Protein AF-A0A1I0K6G3-F1 (afdb_monomer)

InterPro domains:
  IPR009362 YhcG PDDEXK nuclease domain [PF06250] (1-107)
  IPR011856 tRNA endonuclease-like domain superfamily [G3DSA:3.40.1350.10] (1-88)
  IPR053148 PD-(D/E)XK-like domain-containing protein [PTHR30547] (2-123)

Organism: NCBI:txid1531

pLDDT: mean 78.99, std 14.99, range [37.12, 95.88]

Foldseek 3Di:
DWDDAQDWDDDPHDTDGFGTWDADPVQLAIETEAEEAADDALVNLVVQLVVQVSCVVPPRDPPHDRHAYEYEYQDCPPVNVCVSCVPGDPRYYYDYDDPDDDPPVVVVVVVVVVVVVVVVVVVVPPD

Sequence (127 aa):
MFVGTQQRVTLNNTHYYVDMVFYNKILRAYVLIELKTKKLTPEAAGQLNMYLNYYAAEVNDPDDNPPIGIILCTDKDSIAAEYALGGLSNNIFASRYVLYMPDKEQLIAQVEAVLKNWHEKKDNGHE

Secondary structure (DSSP, 8-state):
-EEEEEEEEEETTEEEEEEEEEEETTTTEEEEEEEESS---HHHHHHHHHHHHHIIIII--TTPPPPEEEEEES---HHHHHHHHBTB-TTEEEEEPPSSPPPHHHHHHHHHHHHHHHHHHHHT---

Structure (mmCIF, N/CA/C/O backbone):
data_AF-A0A1I0K6G3-F1
#
_entry.id   AF-A0A1I0K6G3-F1
#
loop_
_atom_site.group_PDB
_atom_site.id
_atom_site.type_symbol
_atom_site.label_atom_id
_atom_site.label_alt_id
_atom_site.label_comp_id
_atom_site.label_asym_id
_atom_site.label_entity_id
_atom_site.label_seq_id
_atom_site.pdbx_PDB_ins_code
_atom_site.Cartn_x
_atom_site.Cartn_y
_atom_site.Cartn_z
_atom_site.occupancy
_atom_site.B_iso_or_equiv
_atom_site.auth_seq_id
_atom_site.auth_comp_id
_atom_site.auth_asym_id
_atom_site.auth_atom_id
_atom_site.pdbx_PDB_model_num
ATOM 1 N N . MET A 1 1 ? 3.528 11.987 -6.041 1.00 91.94 1 MET A N 1
ATOM 2 C CA . MET A 1 1 ? 2.777 12.136 -7.304 1.00 91.94 1 MET A CA 1
ATOM 3 C C . MET A 1 1 ? 1.631 11.144 -7.291 1.00 91.94 1 MET A C 1
ATOM 5 O O . MET A 1 1 ? 1.847 10.026 -6.847 1.00 91.94 1 MET A O 1
ATOM 9 N N . PHE A 1 2 ? 0.432 11.550 -7.700 1.00 93.62 2 PHE A N 1
ATOM 10 C CA . PHE A 1 2 ? -0.697 10.632 -7.855 1.00 93.62 2 PHE A CA 1
ATOM 11 C C . PHE A 1 2 ? -0.561 9.882 -9.182 1.00 93.62 2 PHE A C 1
ATOM 13 O O . PHE A 1 2 ? -0.291 10.519 -10.198 1.00 93.62 2 PHE A O 1
ATOM 20 N N . VAL A 1 3 ? -0.696 8.556 -9.154 1.00 94.38 3 VAL A N 1
ATOM 21 C CA . VAL A 1 3 ? -0.604 7.701 -10.348 1.00 94.38 3 VAL A CA 1
ATOM 22 C C . VAL A 1 3 ? -2.004 7.352 -10.837 1.00 94.38 3 VAL A C 1
ATOM 24 O O . VAL A 1 3 ? -2.309 7.528 -12.012 1.00 94.38 3 VAL A O 1
ATOM 27 N N . GLY A 1 4 ? -2.882 6.916 -9.933 1.00 94.50 4 GLY A N 1
ATOM 28 C CA . GLY A 1 4 ? -4.251 6.577 -10.294 1.00 94.50 4 GLY A CA 1
ATOM 29 C C . GLY A 1 4 ? -5.053 5.967 -9.154 1.00 94.50 4 GLY A C 1
ATOM 30 O O . GLY A 1 4 ? -4.528 5.655 -8.085 1.00 94.50 4 GLY A O 1
ATOM 31 N N . THR A 1 5 ? -6.348 5.795 -9.407 1.00 95.44 5 THR A N 1
ATOM 32 C CA . THR A 1 5 ? -7.258 5.006 -8.566 1.00 95.44 5 THR A CA 1
ATOM 33 C C . THR A 1 5 ? -7.653 3.725 -9.287 1.00 95.44 5 THR A C 1
ATOM 35 O O . THR A 1 5 ? -7.499 3.644 -10.510 1.00 95.44 5 THR A O 1
ATOM 38 N N . GLN A 1 6 ? -8.127 2.728 -8.532 1.00 93.06 6 GLN A N 1
ATOM 39 C CA . GLN A 1 6 ? -8.596 1.436 -9.055 1.00 93.06 6 GLN A CA 1
ATOM 40 C C . GLN A 1 6 ? -7.597 0.830 -10.056 1.00 93.06 6 GLN A C 1
ATOM 42 O O . GLN A 1 6 ? -7.949 0.421 -11.164 1.00 93.06 6 GLN A O 1
ATOM 47 N N . GLN A 1 7 ? -6.313 0.839 -9.692 1.00 94.69 7 GLN A N 1
ATOM 48 C CA . GLN A 1 7 ? -5.250 0.360 -10.568 1.00 94.69 7 GLN A CA 1
ATOM 49 C C . GLN A 1 7 ? -5.311 -1.159 -10.662 1.00 94.69 7 GLN A C 1
ATOM 51 O O . GLN A 1 7 ? -5.264 -1.857 -9.649 1.00 94.69 7 GLN A O 1
ATOM 56 N N . ARG A 1 8 ? -5.445 -1.667 -11.889 1.00 92.88 8 ARG A N 1
ATOM 57 C CA . ARG A 1 8 ? -5.647 -3.092 -12.141 1.00 92.88 8 ARG A CA 1
ATOM 58 C C . ARG A 1 8 ? -4.334 -3.860 -12.019 1.00 92.88 8 ARG A C 1
ATOM 60 O O . ARG A 1 8 ? -3.431 -3.666 -12.827 1.00 92.88 8 ARG A O 1
ATOM 67 N N . VAL A 1 9 ? -4.296 -4.817 -11.102 1.00 91.62 9 VAL A N 1
ATOM 68 C CA . VAL A 1 9 ? -3.266 -5.855 -10.995 1.00 91.62 9 VAL A CA 1
ATOM 69 C C . VAL A 1 9 ? -3.845 -7.150 -11.553 1.00 91.62 9 VAL A C 1
ATOM 71 O O . VAL A 1 9 ? -4.911 -7.591 -11.126 1.00 91.62 9 VAL A O 1
ATOM 74 N N . THR A 1 10 ? -3.181 -7.753 -12.538 1.00 89.94 10 THR A N 1
ATOM 75 C CA . THR A 1 10 ? -3.652 -9.001 -13.159 1.00 89.94 10 THR A CA 1
ATOM 76 C C . THR A 1 10 ? -2.682 -10.123 -12.848 1.00 89.94 10 THR A C 1
ATOM 78 O O . THR A 1 10 ? -1.511 -10.036 -13.194 1.00 89.94 10 THR A O 1
ATOM 81 N N . LEU A 1 11 ? -3.188 -11.182 -12.221 1.00 86.00 11 LEU A N 1
ATOM 82 C CA . LEU A 1 11 ? -2.440 -12.408 -11.974 1.00 86.00 11 LEU A CA 1
ATOM 83 C C . LEU A 1 11 ? -3.171 -13.554 -12.662 1.00 86.00 11 LEU A C 1
ATOM 85 O O . LEU A 1 11 ? -4.313 -13.870 -12.318 1.00 86.00 11 LEU A O 1
ATOM 89 N N . ASN A 1 12 ? -2.517 -14.161 -13.652 1.00 84.12 12 ASN A N 1
ATOM 90 C CA . ASN A 1 12 ? -3.115 -15.139 -14.560 1.00 84.12 12 ASN A CA 1
ATOM 91 C C . ASN A 1 12 ? -4.386 -14.576 -15.232 1.00 84.12 12 ASN A C 1
ATOM 93 O O . ASN A 1 12 ? -4.299 -13.688 -16.076 1.00 84.12 12 ASN A O 1
ATOM 97 N N . ASN A 1 13 ? -5.564 -15.052 -14.818 1.00 88.38 13 ASN A N 1
ATOM 98 C CA . ASN A 1 13 ? -6.875 -14.635 -15.326 1.00 88.38 13 ASN A CA 1
ATOM 99 C C . ASN A 1 13 ? -7.732 -13.914 -14.274 1.00 88.38 13 ASN A C 1
ATOM 101 O O . ASN A 1 13 ? -8.915 -13.671 -14.509 1.00 88.38 13 ASN A O 1
ATOM 105 N N . THR A 1 14 ? -7.153 -13.574 -13.122 1.00 89.88 14 THR A N 1
ATOM 106 C CA . THR A 1 14 ? -7.857 -12.865 -12.054 1.00 89.88 14 THR A CA 1
ATOM 107 C C . THR A 1 14 ? -7.403 -11.415 -12.013 1.00 89.88 14 THR A C 1
ATOM 109 O O . THR A 1 14 ? -6.206 -11.116 -11.991 1.00 89.88 14 THR A O 1
ATOM 112 N N . HIS A 1 15 ? -8.377 -10.508 -11.997 1.00 91.25 15 HIS A N 1
ATOM 113 C CA . HIS A 1 15 ? -8.138 -9.076 -11.895 1.00 91.25 15 HIS A CA 1
ATOM 114 C C . HIS A 1 15 ? -8.420 -8.598 -10.477 1.00 91.25 15 HIS A C 1
ATOM 116 O O . HIS A 1 15 ? -9.489 -8.844 -9.919 1.00 91.25 15 HIS A O 1
ATOM 122 N N . TYR A 1 16 ? -7.455 -7.876 -9.933 1.00 92.69 16 TYR A N 1
ATOM 123 C CA . TYR A 1 16 ? -7.539 -7.189 -8.662 1.00 92.69 16 TYR A CA 1
ATOM 124 C C . TYR A 1 16 ? -7.336 -5.696 -8.880 1.00 92.69 16 TYR A C 1
ATOM 126 O O . TYR A 1 16 ? -6.794 -5.281 -9.906 1.00 92.69 16 TYR A O 1
ATOM 134 N N . TYR A 1 17 ? -7.767 -4.890 -7.918 1.00 93.88 17 TYR A N 1
ATOM 135 C CA . TYR A 1 17 ? -7.750 -3.441 -8.038 1.00 93.88 17 TYR A CA 1
ATOM 136 C C . TYR A 1 17 ? -7.200 -2.836 -6.754 1.00 93.88 17 TYR A C 1
ATOM 138 O O . TYR A 1 17 ? -7.685 -3.145 -5.668 1.00 93.88 17 TYR A O 1
ATOM 146 N N . VAL A 1 18 ? -6.169 -2.005 -6.896 1.00 93.31 18 VAL A N 1
ATOM 147 C CA . VAL A 1 18 ? -5.620 -1.192 -5.808 1.00 93.31 18 VAL A CA 1
ATOM 148 C C . VAL A 1 18 ? -6.407 0.110 -5.755 1.00 93.31 18 VAL A C 1
ATOM 150 O O . VAL A 1 18 ? -6.513 0.794 -6.779 1.00 93.31 18 VAL A O 1
ATOM 153 N N . ASP A 1 19 ? -6.938 0.474 -4.587 1.00 92.56 19 ASP A N 1
ATOM 154 C CA . ASP A 1 19 ? -7.815 1.643 -4.469 1.00 92.56 19 ASP A CA 1
ATOM 155 C C . ASP A 1 19 ? -7.133 2.931 -4.927 1.00 92.56 19 ASP A C 1
ATOM 157 O O . ASP A 1 19 ? -7.694 3.665 -5.747 1.00 92.56 19 ASP A O 1
ATOM 161 N N . MET A 1 20 ? -5.918 3.193 -4.438 1.00 95.12 20 MET A N 1
ATOM 162 C CA . MET A 1 20 ? -5.120 4.351 -4.835 1.00 95.12 20 MET A CA 1
ATOM 163 C C . MET A 1 20 ? -3.634 4.017 -4.921 1.00 95.12 20 MET A C 1
ATOM 165 O O . MET A 1 20 ? -3.082 3.323 -4.06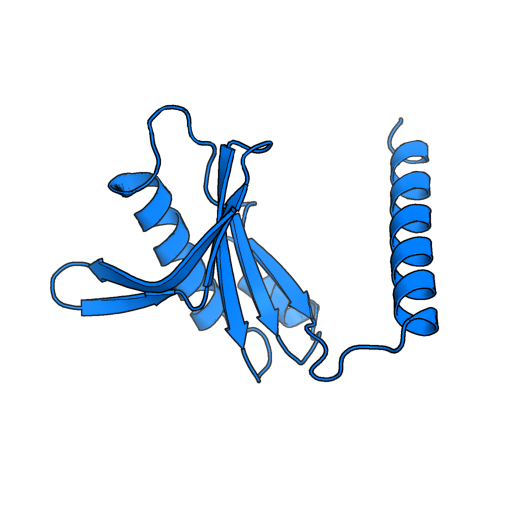8 1.00 95.12 20 MET A O 1
ATOM 169 N N . VAL A 1 21 ? -2.968 4.586 -5.923 1.00 95.81 21 VAL A N 1
ATOM 170 C CA . VAL A 1 21 ? -1.529 4.431 -6.137 1.00 95.81 21 VAL A CA 1
ATOM 171 C C . VAL A 1 21 ? -0.883 5.798 -6.283 1.00 95.81 21 VAL A C 1
ATOM 173 O O . VAL A 1 21 ? -1.313 6.652 -7.066 1.00 95.81 21 VAL A O 1
ATOM 176 N N . PHE A 1 22 ? 0.187 5.992 -5.528 1.00 95.88 22 PHE A N 1
ATOM 177 C CA . PHE A 1 22 ? 1.052 7.156 -5.589 1.00 95.88 22 PHE A CA 1
ATOM 178 C C . PHE A 1 22 ? 2.482 6.715 -5.883 1.00 95.88 22 PHE A C 1
ATOM 180 O O . PHE A 1 22 ? 2.863 5.578 -5.637 1.00 95.88 22 PHE A O 1
ATOM 187 N N . TYR A 1 23 ? 3.293 7.651 -6.354 1.00 94.81 23 TYR A N 1
ATOM 188 C CA . TYR A 1 23 ? 4.739 7.508 -6.426 1.00 94.81 23 TYR A CA 1
ATOM 189 C C . TYR A 1 23 ? 5.397 8.609 -5.597 1.00 94.81 23 TYR 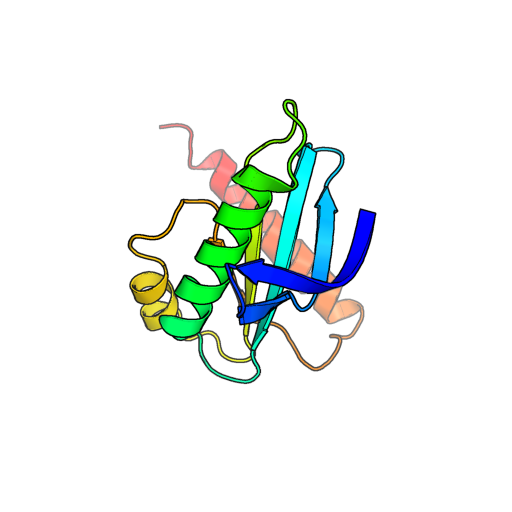A C 1
ATOM 191 O O . TYR A 1 23 ? 5.145 9.806 -5.810 1.00 94.81 23 TYR A O 1
ATOM 199 N N . ASN A 1 24 ? 6.217 8.233 -4.620 1.00 91.88 24 ASN A N 1
ATOM 200 C CA . ASN A 1 24 ? 6.993 9.171 -3.825 1.00 91.88 24 ASN A CA 1
ATOM 201 C C . ASN A 1 24 ? 8.346 9.409 -4.502 1.00 91.88 24 ASN A C 1
ATOM 203 O O . ASN A 1 24 ? 9.190 8.525 -4.527 1.00 91.88 24 ASN A O 1
ATOM 207 N N . LYS A 1 25 ? 8.570 10.627 -5.010 1.00 90.19 25 LYS A N 1
ATOM 208 C CA . LYS A 1 25 ? 9.802 10.985 -5.731 1.00 90.19 25 LYS A CA 1
ATOM 209 C C . LYS A 1 25 ? 11.052 10.991 -4.844 1.00 90.19 25 LYS A C 1
ATOM 211 O O . LYS A 1 25 ? 12.134 10.704 -5.335 1.00 90.19 25 LYS A O 1
ATOM 216 N N . ILE A 1 26 ? 10.915 11.351 -3.568 1.00 88.62 26 ILE A N 1
ATOM 217 C CA . ILE A 1 26 ? 12.052 11.447 -2.641 1.00 88.62 26 ILE A CA 1
ATOM 218 C C . ILE A 1 26 ? 12.498 10.045 -2.227 1.00 88.62 26 ILE A C 1
ATOM 220 O O . ILE A 1 26 ? 13.682 9.737 -2.265 1.00 88.62 26 ILE A O 1
ATOM 224 N N . LEU A 1 27 ? 11.536 9.188 -1.878 1.00 87.44 27 LEU A N 1
ATOM 225 C CA . LEU A 1 27 ? 11.792 7.788 -1.553 1.00 87.44 27 LEU A CA 1
ATOM 226 C C . LEU A 1 27 ? 12.063 6.941 -2.798 1.00 87.44 27 LEU A C 1
ATOM 228 O O . LEU A 1 27 ? 12.574 5.842 -2.650 1.00 87.44 27 LEU A O 1
ATOM 232 N N . ARG A 1 28 ? 11.709 7.425 -3.995 1.00 93.75 28 ARG A N 1
ATOM 233 C CA . ARG A 1 28 ? 11.666 6.651 -5.246 1.00 93.75 28 ARG A CA 1
ATOM 234 C C . ARG A 1 28 ? 10.927 5.323 -5.066 1.00 93.75 28 ARG A C 1
ATOM 236 O O . ARG A 1 28 ? 11.488 4.263 -5.292 1.00 93.75 28 ARG A O 1
ATOM 243 N N . ALA A 1 29 ? 9.709 5.379 -4.536 1.00 92.44 29 ALA A N 1
ATOM 244 C CA . ALA A 1 29 ? 8.923 4.187 -4.222 1.00 92.44 29 ALA A CA 1
ATOM 245 C C . ALA A 1 29 ? 7.445 4.411 -4.538 1.00 92.44 29 ALA A C 1
ATOM 247 O O . ALA A 1 29 ? 6.895 5.489 -4.267 1.00 92.44 29 ALA A O 1
ATOM 248 N N . TYR A 1 30 ? 6.787 3.376 -5.056 1.00 94.94 30 TYR A N 1
ATOM 249 C CA . TYR A 1 30 ? 5.332 3.353 -5.149 1.00 94.94 30 TYR A CA 1
ATOM 250 C C . TYR A 1 30 ? 4.709 3.217 -3.758 1.00 94.94 30 TYR A C 1
ATOM 252 O O . TYR A 1 30 ? 5.208 2.494 -2.900 1.00 94.94 30 TYR A O 1
ATOM 260 N N . VAL A 1 31 ? 3.607 3.925 -3.536 1.00 93.25 31 VAL A N 1
ATOM 261 C CA . VAL A 1 31 ? 2.805 3.872 -2.313 1.00 93.25 31 VAL A CA 1
ATOM 262 C C . VAL A 1 31 ? 1.400 3.428 -2.698 1.00 93.25 31 VAL A C 1
ATOM 264 O O . VAL A 1 31 ? 0.674 4.159 -3.376 1.00 93.25 31 VAL A O 1
ATOM 267 N N . LEU A 1 32 ? 1.041 2.219 -2.285 1.00 93.44 32 LEU A N 1
ATOM 268 C CA . LEU A 1 32 ? -0.232 1.571 -2.563 1.00 93.44 32 LEU A CA 1
ATOM 269 C C . LEU A 1 32 ? -1.118 1.731 -1.335 1.00 93.44 32 LEU A C 1
ATOM 271 O O . LEU A 1 32 ? -0.723 1.349 -0.233 1.00 93.44 32 LEU A O 1
ATOM 275 N N . ILE A 1 33 ? -2.302 2.307 -1.513 1.00 90.62 33 ILE A N 1
ATOM 276 C CA . ILE A 1 33 ? -3.224 2.594 -0.418 1.00 90.62 33 ILE A CA 1
ATOM 277 C C . ILE A 1 33 ? -4.512 1.811 -0.632 1.00 90.62 33 ILE A C 1
ATOM 279 O O . ILE A 1 33 ? -5.135 1.933 -1.685 1.00 90.62 33 ILE A O 1
ATOM 283 N N . GLU A 1 34 ? -4.910 1.066 0.394 1.00 88.38 34 GLU A N 1
ATOM 284 C CA . GLU A 1 34 ? -6.147 0.291 0.452 1.00 88.38 34 GLU A CA 1
ATOM 285 C C . GLU A 1 34 ? -7.085 0.893 1.509 1.00 88.38 34 GLU A C 1
ATOM 287 O O . GLU A 1 34 ? -6.680 1.111 2.657 1.00 88.38 34 GLU A O 1
ATOM 292 N N . LEU A 1 35 ? -8.341 1.159 1.150 1.00 87.00 35 LEU A N 1
ATOM 293 C CA . LEU A 1 35 ? -9.342 1.750 2.038 1.00 87.00 35 LEU A CA 1
ATOM 294 C C . LEU A 1 35 ? -10.282 0.667 2.575 1.00 87.00 35 LEU A C 1
ATOM 296 O O . LEU A 1 35 ? -10.974 -0.011 1.819 1.00 87.00 35 LEU A O 1
ATOM 300 N N . LYS A 1 36 ? -10.389 0.530 3.899 1.00 83.38 36 LYS A N 1
ATOM 301 C CA . LYS A 1 36 ? -11.323 -0.406 4.542 1.00 83.38 36 LYS A CA 1
ATOM 302 C C . LYS A 1 36 ? -12.266 0.325 5.501 1.00 83.38 36 LYS A C 1
ATOM 304 O O . LYS A 1 36 ? -11.860 1.056 6.396 1.00 83.38 36 LYS A O 1
ATOM 309 N N . THR A 1 37 ? -13.566 0.078 5.359 1.00 77.88 37 THR A N 1
ATOM 310 C CA . THR A 1 37 ? -14.603 0.618 6.263 1.00 77.88 37 THR A CA 1
ATOM 311 C C . THR A 1 37 ? -14.767 -0.190 7.552 1.00 77.88 37 THR A C 1
ATOM 313 O O . THR A 1 37 ? -15.566 0.178 8.413 1.00 77.88 37 THR A O 1
ATOM 316 N N . LYS A 1 38 ? -14.029 -1.297 7.678 1.00 74.81 38 LYS A N 1
ATOM 317 C CA . LYS A 1 38 ? -14.054 -2.245 8.797 1.00 74.81 38 LYS A CA 1
ATOM 318 C C . LYS A 1 38 ? -12.648 -2.400 9.389 1.00 74.81 38 LYS A C 1
ATOM 320 O O . LYS A 1 38 ? -11.685 -1.848 8.855 1.00 74.81 38 LYS A O 1
ATOM 325 N N . LYS A 1 39 ? -12.546 -3.158 10.488 1.00 73.19 39 LYS A N 1
ATOM 326 C CA . LYS A 1 39 ? -11.273 -3.536 11.126 1.00 73.19 39 LYS A CA 1
ATOM 327 C C . LYS A 1 39 ? -10.309 -4.173 10.122 1.00 73.19 39 LYS A C 1
ATOM 329 O O . LYS A 1 39 ? -10.749 -4.807 9.162 1.00 73.19 39 LYS A O 1
ATOM 334 N N . LEU A 1 40 ? -9.007 -4.018 10.372 1.00 74.56 40 LEU A N 1
ATOM 335 C CA . LEU A 1 40 ? -7.981 -4.709 9.597 1.00 74.56 40 LEU A CA 1
ATOM 336 C C . LEU A 1 40 ? -8.176 -6.223 9.731 1.00 74.56 40 LEU A C 1
ATOM 338 O O . LEU A 1 40 ? -8.305 -6.731 10.845 1.00 74.56 40 LEU A O 1
ATOM 342 N N . THR A 1 41 ? -8.196 -6.927 8.602 1.00 76.62 41 THR A N 1
ATOM 343 C CA . THR A 1 41 ? -8.274 -8.388 8.570 1.00 76.62 41 THR A CA 1
ATOM 344 C C . THR A 1 41 ? -7.014 -8.971 7.923 1.00 76.62 41 THR A C 1
ATOM 346 O O . THR A 1 41 ? -6.395 -8.293 7.092 1.00 76.62 41 THR A O 1
ATOM 349 N N . PRO A 1 42 ? -6.617 -10.212 8.262 1.00 77.12 42 PRO A N 1
ATOM 350 C CA . PRO A 1 42 ? -5.494 -10.886 7.609 1.00 77.12 42 PRO A CA 1
ATOM 351 C C . PRO A 1 42 ? -5.630 -10.955 6.083 1.00 77.12 42 PRO A C 1
ATOM 353 O O . PRO A 1 42 ? -4.638 -10.846 5.368 1.00 77.12 42 PRO A O 1
ATOM 356 N N . GLU A 1 43 ? -6.853 -11.062 5.560 1.00 81.44 43 GLU A N 1
ATOM 357 C CA . GLU A 1 43 ? -7.117 -11.076 4.118 1.00 81.44 43 GLU A CA 1
ATOM 358 C C . GLU A 1 43 ? -6.756 -9.741 3.459 1.00 81.44 43 GLU A C 1
ATOM 360 O O . GLU A 1 43 ? -6.159 -9.734 2.385 1.00 81.44 43 GLU A O 1
ATOM 365 N N . ALA A 1 44 ? -7.069 -8.610 4.103 1.00 80.12 44 ALA A N 1
ATOM 366 C CA . ALA A 1 44 ? -6.700 -7.287 3.597 1.00 80.12 44 ALA A CA 1
ATOM 367 C C . ALA A 1 44 ? -5.175 -7.100 3.570 1.00 80.12 44 ALA A C 1
ATOM 369 O O . ALA A 1 44 ? -4.627 -6.559 2.610 1.00 80.12 44 ALA A O 1
ATOM 370 N N . ALA A 1 45 ? -4.488 -7.590 4.602 1.00 80.56 45 ALA A N 1
ATOM 371 C CA . ALA A 1 45 ? -3.035 -7.549 4.687 1.00 80.56 45 ALA A CA 1
ATOM 372 C C . ALA A 1 45 ? -2.378 -8.443 3.616 1.00 80.56 45 ALA A C 1
ATOM 374 O O . ALA A 1 45 ? -1.462 -8.006 2.917 1.00 80.56 45 ALA A O 1
ATOM 375 N N . GLY A 1 46 ? -2.903 -9.654 3.409 1.00 84.25 46 GLY A N 1
ATOM 376 C CA . GLY A 1 46 ? -2.461 -10.561 2.348 1.00 84.25 46 GLY A CA 1
ATOM 377 C C . GLY A 1 46 ? -2.688 -9.997 0.942 1.00 84.25 46 GLY A C 1
ATOM 378 O O . GLY A 1 46 ? -1.792 -10.067 0.101 1.00 84.25 46 GLY A O 1
ATOM 379 N N . GLN A 1 47 ? -3.848 -9.378 0.702 1.00 86.88 47 GLN A N 1
ATOM 380 C CA . GLN A 1 47 ? -4.171 -8.714 -0.561 1.00 86.88 47 GLN A CA 1
ATOM 381 C C . GLN A 1 47 ? -3.185 -7.581 -0.869 1.00 86.88 47 GLN A C 1
ATOM 383 O O . GLN A 1 47 ? -2.626 -7.532 -1.964 1.00 86.88 47 GLN A O 1
ATOM 388 N N . LEU A 1 48 ? -2.915 -6.704 0.099 1.00 89.19 48 LEU A N 1
ATOM 389 C CA . LEU A 1 48 ? -1.964 -5.616 -0.102 1.00 89.19 48 LEU A CA 1
ATOM 390 C C . LEU A 1 48 ? -0.534 -6.131 -0.299 1.00 89.19 48 LEU A C 1
ATOM 392 O O . LEU A 1 48 ? 0.169 -5.638 -1.176 1.00 89.19 48 LEU A O 1
ATOM 396 N N . ASN A 1 49 ? -0.112 -7.156 0.447 1.00 88.31 49 ASN A N 1
ATOM 397 C CA . ASN A 1 49 ? 1.199 -7.779 0.255 1.00 88.31 49 ASN A CA 1
ATOM 398 C C . ASN A 1 49 ? 1.361 -8.358 -1.159 1.00 88.31 49 ASN A C 1
ATOM 400 O O . ASN A 1 49 ? 2.407 -8.196 -1.783 1.00 88.31 49 ASN A O 1
ATOM 404 N N . MET A 1 50 ? 0.312 -8.985 -1.697 1.00 90.12 50 MET A N 1
ATOM 405 C CA . MET A 1 50 ? 0.290 -9.446 -3.086 1.00 90.12 50 MET A CA 1
ATOM 406 C C . MET A 1 50 ? 0.486 -8.280 -4.065 1.00 90.12 50 MET A C 1
ATOM 408 O O . MET A 1 50 ? 1.265 -8.408 -5.009 1.00 90.12 50 MET A O 1
ATOM 412 N N . TYR A 1 51 ? -0.166 -7.138 -3.833 1.00 92.25 51 TYR A N 1
ATOM 413 C CA . TYR A 1 51 ? 0.015 -5.951 -4.671 1.00 92.25 51 TYR A CA 1
ATOM 414 C C . TYR A 1 51 ? 1.440 -5.403 -4.611 1.00 92.25 51 TYR A C 1
ATOM 416 O O . TYR A 1 51 ? 2.005 -5.082 -5.653 1.00 92.25 51 TYR A O 1
ATOM 424 N N . LEU A 1 52 ? 2.041 -5.334 -3.421 1.00 91.94 52 LEU A N 1
ATOM 425 C CA . LEU A 1 52 ? 3.425 -4.886 -3.262 1.00 91.94 52 LEU A CA 1
ATOM 426 C C . LEU A 1 52 ? 4.402 -5.784 -4.018 1.00 91.94 52 LEU A C 1
ATOM 428 O O . LEU A 1 52 ? 5.267 -5.277 -4.725 1.00 91.94 52 LEU A O 1
ATOM 432 N N . ASN A 1 53 ? 4.229 -7.102 -3.928 1.00 91.19 53 ASN A N 1
ATOM 433 C CA . ASN A 1 53 ? 5.074 -8.046 -4.655 1.00 91.19 53 ASN A CA 1
ATOM 434 C C . ASN A 1 53 ? 4.914 -7.903 -6.174 1.00 91.19 53 ASN A C 1
ATOM 436 O O . ASN A 1 53 ? 5.910 -7.914 -6.889 1.00 91.19 53 ASN A O 1
ATOM 440 N N . TYR A 1 54 ? 3.684 -7.722 -6.665 1.00 93.69 54 TYR A N 1
ATOM 441 C CA . TYR A 1 54 ? 3.442 -7.476 -8.087 1.00 93.69 54 TYR A CA 1
ATOM 442 C C . TYR A 1 54 ? 4.115 -6.184 -8.559 1.00 93.69 54 TYR A C 1
ATOM 444 O O . TYR A 1 54 ? 4.786 -6.184 -9.584 1.00 93.69 54 TYR A O 1
ATOM 452 N N . TYR A 1 55 ? 3.980 -5.090 -7.805 1.00 93.50 55 TYR A N 1
ATOM 453 C CA . TYR A 1 55 ? 4.626 -3.825 -8.157 1.00 93.50 55 TYR A CA 1
ATOM 454 C C . TYR A 1 55 ? 6.147 -3.951 -8.156 1.00 93.50 55 TYR A C 1
ATOM 456 O O . TYR A 1 55 ? 6.784 -3.513 -9.106 1.00 93.50 55 TYR A O 1
ATOM 464 N N . ALA A 1 56 ? 6.720 -4.610 -7.149 1.00 91.94 56 ALA A N 1
ATOM 465 C CA . ALA A 1 56 ? 8.158 -4.838 -7.075 1.00 91.94 56 ALA A CA 1
ATOM 466 C C . ALA A 1 56 ? 8.698 -5.663 -8.257 1.00 91.94 56 ALA A C 1
ATOM 468 O O . ALA A 1 56 ? 9.818 -5.417 -8.693 1.00 91.94 56 ALA A O 1
ATOM 469 N N . ALA A 1 57 ? 7.926 -6.631 -8.759 1.00 91.88 57 ALA A N 1
ATOM 470 C CA . ALA A 1 57 ? 8.350 -7.513 -9.844 1.00 91.88 57 ALA A CA 1
ATOM 471 C C . ALA A 1 57 ? 8.092 -6.937 -11.247 1.00 91.88 57 ALA A C 1
ATOM 473 O O . ALA A 1 57 ? 8.926 -7.102 -12.131 1.00 91.88 57 ALA A O 1
ATOM 474 N N . GLU A 1 58 ? 6.948 -6.278 -11.452 1.00 93.56 58 GLU A N 1
ATOM 475 C CA . GLU A 1 58 ? 6.427 -5.972 -12.793 1.00 93.56 58 GLU A CA 1
ATOM 476 C C . GLU A 1 58 ? 6.314 -4.470 -13.099 1.00 93.56 58 GLU A C 1
ATOM 478 O O . GLU A 1 58 ? 6.148 -4.098 -14.259 1.00 93.56 58 GLU A O 1
ATOM 483 N N . VAL A 1 59 ? 6.334 -3.597 -12.082 1.00 93.75 59 VAL A N 1
ATOM 484 C CA . VAL A 1 59 ? 6.059 -2.153 -12.251 1.00 93.75 59 VAL A CA 1
ATOM 485 C C . VAL A 1 59 ? 7.238 -1.274 -11.853 1.00 93.75 59 VAL A C 1
ATOM 487 O O . VAL A 1 59 ? 7.450 -0.235 -12.472 1.00 93.75 59 VAL A O 1
ATOM 490 N N . ASN A 1 60 ? 7.970 -1.656 -10.810 1.00 93.50 60 ASN A N 1
ATOM 491 C CA . ASN A 1 60 ? 9.125 -0.918 -10.328 1.00 93.50 60 ASN A CA 1
ATOM 492 C C . ASN A 1 60 ? 10.192 -0.817 -11.421 1.00 93.50 60 ASN A C 1
ATOM 494 O O . ASN A 1 60 ? 10.559 -1.814 -12.048 1.00 93.50 60 ASN A O 1
ATOM 498 N N . ASP A 1 61 ? 10.745 0.381 -11.580 1.00 93.69 61 ASP A N 1
ATOM 499 C CA . ASP A 1 61 ? 11.969 0.557 -12.346 1.00 93.69 61 ASP A CA 1
ATOM 500 C C . ASP A 1 61 ? 13.168 -0.022 -11.563 1.00 93.69 61 ASP A C 1
ATOM 502 O O . ASP A 1 61 ? 13.116 -0.120 -10.333 1.00 93.69 61 ASP A O 1
ATOM 506 N N . PRO A 1 62 ? 14.290 -0.368 -12.226 1.00 90.50 62 PRO A N 1
ATOM 507 C CA . PRO A 1 62 ? 15.465 -0.944 -11.558 1.00 90.50 62 PRO A CA 1
ATOM 508 C C . PRO A 1 62 ? 16.036 -0.096 -10.409 1.00 90.50 62 PRO A C 1
ATOM 510 O O . PRO A 1 62 ? 16.686 -0.625 -9.511 1.00 90.50 62 PRO A O 1
ATOM 513 N N . ASP A 1 63 ? 15.801 1.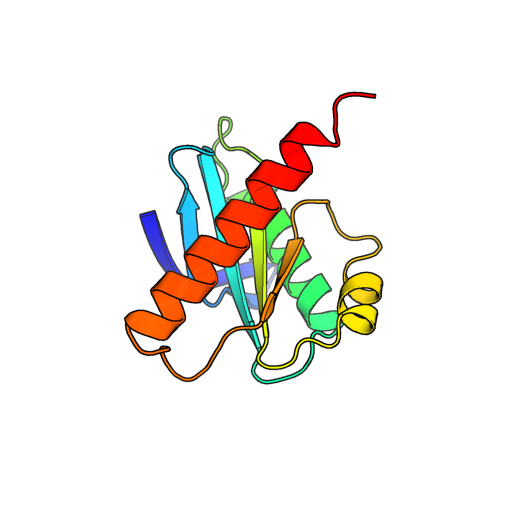216 -10.451 1.00 92.75 63 ASP A N 1
ATOM 514 C CA . ASP A 1 63 ? 16.262 2.180 -9.452 1.00 92.75 63 ASP A CA 1
ATOM 515 C C . ASP A 1 63 ? 15.223 2.476 -8.354 1.00 92.75 63 ASP A C 1
ATOM 517 O O . ASP A 1 63 ? 15.517 3.227 -7.412 1.00 92.75 63 ASP A O 1
ATOM 521 N N . ASP A 1 64 ? 14.012 1.928 -8.457 1.00 92.19 64 ASP A N 1
ATOM 522 C CA . ASP A 1 64 ? 12.968 2.137 -7.463 1.00 92.19 64 ASP A CA 1
ATOM 523 C C . ASP A 1 64 ? 13.219 1.304 -6.206 1.00 92.19 64 ASP A C 1
ATOM 525 O O . ASP A 1 64 ? 13.571 0.124 -6.237 1.00 92.19 64 ASP A O 1
ATOM 529 N N . ASN A 1 65 ? 12.970 1.926 -5.061 1.00 90.06 65 ASN A N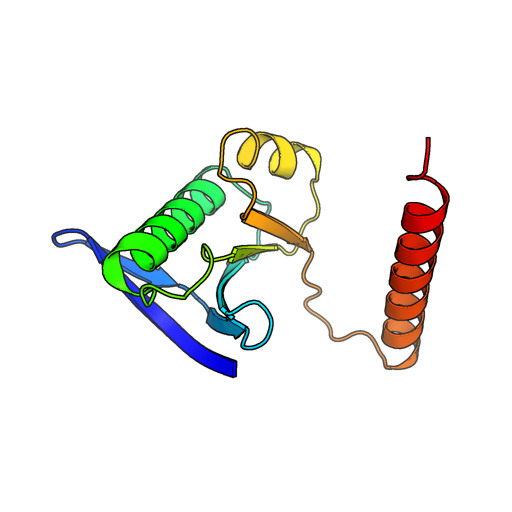 1
ATOM 530 C CA . ASN A 1 65 ? 12.930 1.237 -3.786 1.00 90.06 65 ASN A CA 1
ATOM 531 C C . ASN A 1 65 ? 11.680 0.345 -3.684 1.00 90.06 65 ASN A C 1
ATOM 533 O O . ASN A 1 65 ? 10.679 0.577 -4.377 1.00 90.06 65 ASN A O 1
ATOM 537 N N . PRO A 1 66 ? 11.700 -0.656 -2.782 1.00 89.38 66 PRO A N 1
ATOM 538 C CA . PRO A 1 66 ? 10.548 -1.512 -2.539 1.00 89.38 66 PRO A CA 1
ATOM 539 C C . PRO A 1 66 ? 9.267 -0.700 -2.290 1.00 89.38 66 PRO A C 1
ATOM 541 O O . PRO A 1 66 ? 9.304 0.284 -1.541 1.00 89.38 66 PRO A O 1
ATOM 544 N N . PRO A 1 67 ? 8.131 -1.093 -2.892 1.00 91.56 67 PRO A N 1
ATOM 545 C CA . PRO A 1 67 ? 6.886 -0.367 -2.727 1.00 91.56 67 PRO A CA 1
ATOM 546 C C . PRO A 1 67 ? 6.390 -0.446 -1.280 1.00 91.56 67 PRO A C 1
ATOM 548 O O . PRO A 1 67 ? 6.674 -1.393 -0.539 1.00 91.56 67 PRO A O 1
ATOM 551 N N . ILE A 1 68 ? 5.618 0.565 -0.893 1.00 89.81 68 ILE A N 1
ATOM 552 C CA . ILE A 1 68 ? 5.077 0.756 0.452 1.00 89.81 68 ILE A CA 1
ATOM 553 C C . ILE A 1 68 ? 3.567 0.550 0.413 1.00 89.81 68 ILE A C 1
ATOM 555 O O . ILE A 1 68 ? 2.871 1.135 -0.415 1.00 89.81 68 ILE A O 1
ATOM 559 N N . GLY A 1 69 ? 3.053 -0.263 1.327 1.00 87.69 69 GLY A N 1
ATOM 560 C CA . GLY A 1 69 ? 1.632 -0.527 1.487 1.00 87.69 69 GLY A CA 1
ATOM 561 C C . GLY A 1 69 ? 1.056 0.240 2.669 1.00 87.69 69 GLY A C 1
ATOM 562 O O . GLY A 1 69 ? 1.616 0.219 3.762 1.00 87.69 69 GLY A O 1
ATOM 563 N N . ILE A 1 70 ? -0.091 0.883 2.473 1.00 87.06 70 ILE A N 1
ATOM 564 C CA . ILE A 1 70 ? -0.843 1.540 3.540 1.00 87.06 70 ILE A CA 1
ATOM 565 C C . ILE A 1 70 ? -2.278 1.022 3.530 1.00 87.06 70 ILE A C 1
ATOM 567 O O . ILE A 1 70 ? -2.989 1.164 2.540 1.00 87.06 70 ILE A O 1
ATOM 571 N N . ILE A 1 71 ? -2.733 0.478 4.654 1.00 84.94 71 ILE A N 1
ATOM 572 C CA . ILE A 1 71 ? -4.144 0.159 4.872 1.00 84.94 71 ILE A CA 1
ATOM 573 C C . ILE A 1 71 ? -4.744 1.243 5.752 1.00 84.94 71 ILE A C 1
ATOM 575 O O . ILE A 1 71 ? -4.301 1.465 6.880 1.00 84.94 71 ILE A O 1
ATOM 579 N N . LEU A 1 72 ? -5.765 1.912 5.231 1.00 83.94 72 LEU A N 1
ATOM 580 C CA . LEU A 1 72 ? -6.525 2.926 5.940 1.00 83.94 72 LEU A CA 1
ATOM 581 C C . LEU A 1 72 ? -7.854 2.330 6.402 1.00 83.94 72 LEU A C 1
ATOM 583 O O . LEU A 1 72 ? -8.733 2.064 5.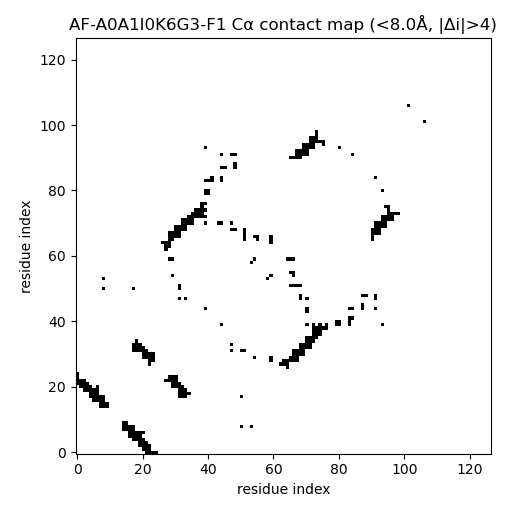586 1.00 83.94 72 LEU A O 1
ATOM 587 N N . CYS A 1 73 ? -8.007 2.126 7.710 1.00 79.25 73 CYS A N 1
ATOM 588 C CA . CYS A 1 73 ? -9.218 1.566 8.314 1.00 79.25 73 CYS A CA 1
ATOM 589 C C . CYS A 1 73 ? -9.945 2.577 9.214 1.00 79.25 73 CYS A C 1
ATOM 591 O O . CYS A 1 73 ? -9.341 3.490 9.766 1.00 79.25 73 CYS A O 1
ATOM 593 N N . THR A 1 74 ? -11.257 2.446 9.394 1.00 70.50 74 THR A N 1
ATOM 594 C CA . THR A 1 74 ? -12.037 3.334 10.290 1.00 70.50 74 THR A CA 1
ATOM 595 C C . THR A 1 74 ? -11.844 3.010 11.778 1.00 70.50 74 THR A C 1
ATOM 597 O O . THR A 1 74 ? -12.075 3.865 12.642 1.00 70.50 74 THR A O 1
ATOM 600 N N . ASP A 1 75 ? -11.377 1.795 12.076 1.00 65.56 75 ASP A N 1
ATOM 601 C CA . ASP A 1 75 ? -11.265 1.227 13.419 1.00 65.56 75 ASP A CA 1
ATOM 602 C C . ASP A 1 75 ? -9.814 0.817 13.734 1.00 65.56 75 ASP A C 1
ATOM 604 O O . ASP A 1 75 ? -9.138 0.210 12.903 1.00 65.56 75 ASP A O 1
ATOM 608 N N . LYS A 1 76 ? -9.322 1.180 14.923 1.00 54.94 76 LYS A N 1
ATOM 609 C CA . LYS A 1 76 ? -7.899 1.159 15.321 1.00 54.94 76 LYS A CA 1
ATOM 610 C C . LYS A 1 76 ? -7.595 0.009 16.276 1.00 54.94 76 LYS A C 1
ATOM 612 O O . LYS A 1 76 ? -6.901 0.209 17.270 1.00 54.94 76 LYS A O 1
ATOM 617 N N . ASP A 1 77 ? -8.145 -1.172 16.016 1.00 60.66 77 ASP A N 1
ATOM 618 C CA . ASP A 1 77 ? -7.877 -2.337 16.860 1.00 60.66 77 ASP A CA 1
ATOM 619 C C . ASP A 1 77 ? -6.437 -2.825 16.609 1.00 60.66 77 ASP A C 1
ATOM 621 O O . ASP A 1 77 ? -6.156 -3.600 15.692 1.00 60.66 77 ASP A O 1
ATOM 625 N N . SER A 1 78 ? -5.497 -2.261 17.373 1.00 58.16 78 SER A N 1
ATOM 626 C CA . SER A 1 78 ? -4.054 -2.333 17.118 1.00 58.16 78 SER A CA 1
ATOM 627 C C . SER A 1 78 ? -3.489 -3.741 17.259 1.00 58.16 78 SER A C 1
ATOM 629 O O . SER A 1 78 ? -2.545 -4.080 16.557 1.00 58.16 78 SER A O 1
ATOM 631 N N . ILE A 1 79 ? -4.093 -4.570 18.114 1.00 57.69 79 ILE A N 1
ATOM 632 C CA . ILE A 1 79 ? -3.661 -5.951 18.350 1.00 57.69 79 ILE A CA 1
ATOM 633 C C . ILE A 1 79 ? -3.927 -6.803 17.105 1.00 57.69 79 ILE A C 1
ATOM 635 O O . ILE A 1 79 ? -3.020 -7.445 16.587 1.00 57.69 79 ILE A O 1
ATOM 639 N N . ALA A 1 80 ? -5.152 -6.772 16.573 1.00 60.62 80 ALA A N 1
ATOM 640 C CA . ALA A 1 80 ? -5.494 -7.501 15.351 1.00 60.62 80 ALA A CA 1
ATOM 641 C C . ALA A 1 80 ? -4.657 -7.026 14.155 1.00 60.62 80 ALA A C 1
ATOM 643 O O . ALA A 1 80 ? -4.273 -7.833 13.311 1.00 60.62 80 ALA A O 1
ATOM 644 N N . ALA A 1 81 ? -4.340 -5.728 14.114 1.00 62.94 81 ALA A N 1
ATOM 645 C CA . ALA A 1 81 ? -3.465 -5.174 13.098 1.00 62.94 81 ALA A CA 1
ATOM 646 C C . ALA A 1 81 ? -2.037 -5.728 13.193 1.00 62.94 81 ALA A C 1
ATOM 648 O O . ALA A 1 81 ? -1.484 -6.169 12.192 1.00 62.94 81 ALA A O 1
ATOM 649 N N . GLU A 1 82 ? -1.462 -5.760 14.391 1.00 62.81 82 GLU A N 1
ATOM 650 C CA . GLU A 1 82 ? -0.114 -6.274 14.630 1.00 62.81 82 GLU A CA 1
ATOM 651 C C . GLU A 1 82 ? -0.006 -7.773 14.317 1.00 62.81 82 GLU A C 1
ATOM 653 O O . GLU A 1 82 ? 0.925 -8.180 13.632 1.00 62.81 82 GLU A O 1
ATOM 658 N N . TYR A 1 83 ? -1.001 -8.587 14.692 1.00 59.25 83 TYR A N 1
ATOM 659 C CA . TYR A 1 83 ? -1.034 -10.011 14.327 1.00 59.25 83 TYR A CA 1
ATOM 660 C C . TYR A 1 83 ? -1.261 -10.258 12.828 1.00 59.25 83 TYR A C 1
ATOM 662 O O . TYR A 1 83 ? -0.696 -11.200 12.280 1.00 59.25 83 TYR A O 1
ATOM 670 N N . ALA A 1 84 ? -2.064 -9.434 12.147 1.00 62.28 84 ALA A N 1
ATOM 671 C CA . ALA A 1 84 ? -2.275 -9.549 10.701 1.00 62.28 84 ALA A CA 1
ATOM 672 C C . ALA A 1 84 ? -1.042 -9.122 9.884 1.00 62.28 84 ALA A C 1
ATOM 674 O O . ALA A 1 84 ? -0.853 -9.594 8.764 1.00 62.28 84 ALA A O 1
ATOM 675 N N . LEU A 1 85 ? -0.219 -8.227 10.437 1.00 65.69 85 LEU A N 1
ATOM 676 C CA . LEU A 1 85 ? 1.024 -7.748 9.829 1.00 65.69 85 LEU A CA 1
ATOM 677 C C . LEU A 1 85 ? 2.257 -8.547 10.276 1.00 65.69 85 LEU A C 1
ATOM 679 O O . LEU A 1 85 ? 3.276 -8.516 9.588 1.00 65.69 85 LEU A O 1
ATOM 683 N N . GLY A 1 86 ? 2.170 -9.272 11.395 1.00 53.66 86 GLY A N 1
ATOM 684 C CA . GLY A 1 86 ? 3.231 -10.082 11.990 1.00 53.66 86 GLY A CA 1
ATOM 685 C C . GLY A 1 86 ? 3.624 -11.264 11.106 1.00 53.66 86 GLY A C 1
ATOM 686 O O . GLY A 1 86 ? 3.163 -12.383 11.301 1.00 53.66 86 GLY A O 1
ATOM 687 N N . GLY A 1 87 ? 4.468 -11.001 10.110 1.00 55.78 87 GLY A N 1
ATOM 688 C CA . GLY A 1 87 ? 4.920 -11.967 9.104 1.00 55.78 87 GLY A CA 1
ATOM 689 C C . GLY A 1 87 ? 4.935 -11.414 7.676 1.00 55.78 87 GLY A C 1
ATOM 690 O O . GLY A 1 87 ? 5.478 -12.057 6.781 1.00 55.78 87 GLY A O 1
ATOM 691 N N . LEU A 1 88 ? 4.366 -10.227 7.453 1.00 57.72 88 LEU A N 1
ATOM 692 C CA . LEU A 1 88 ? 4.429 -9.517 6.179 1.00 57.72 88 LEU A CA 1
ATOM 693 C C . LEU A 1 88 ? 5.644 -8.581 6.158 1.00 57.72 88 LEU A C 1
ATOM 695 O O . LEU A 1 88 ? 6.151 -8.177 7.201 1.00 57.72 88 LEU A O 1
ATOM 699 N N . SER A 1 89 ? 6.142 -8.278 4.958 1.00 53.06 89 SER A N 1
ATOM 700 C CA . SER A 1 89 ? 7.319 -7.421 4.765 1.00 53.06 89 SER A CA 1
ATOM 701 C C . SER A 1 89 ? 7.195 -6.087 5.529 1.00 53.06 89 SER A C 1
ATOM 703 O O . SER A 1 89 ? 6.099 -5.542 5.655 1.00 53.06 89 SER A O 1
ATOM 705 N N . ASN A 1 90 ? 8.324 -5.527 5.994 1.00 58.44 90 ASN A N 1
ATOM 706 C CA . ASN A 1 90 ? 8.423 -4.281 6.789 1.00 58.44 90 ASN A CA 1
ATOM 707 C C . ASN A 1 90 ? 7.841 -3.008 6.124 1.00 58.44 90 ASN A C 1
ATOM 709 O O . ASN A 1 90 ? 8.007 -1.905 6.644 1.00 58.44 90 ASN A O 1
ATOM 713 N N . ASN A 1 91 ? 7.172 -3.140 4.981 1.00 58.38 91 ASN A N 1
ATOM 714 C CA . ASN A 1 91 ? 6.670 -2.042 4.171 1.00 58.38 91 ASN A CA 1
ATOM 715 C C . ASN A 1 91 ? 5.143 -1.906 4.221 1.00 58.38 91 ASN A C 1
ATOM 717 O O . ASN A 1 91 ? 4.610 -1.047 3.521 1.00 58.38 91 ASN A O 1
ATOM 721 N N . ILE A 1 92 ? 4.430 -2.732 4.997 1.00 65.69 92 ILE A N 1
ATOM 722 C CA . ILE A 1 92 ? 2.979 -2.605 5.176 1.00 65.69 92 ILE A CA 1
ATOM 723 C C . ILE A 1 92 ? 2.669 -1.904 6.494 1.00 65.69 92 ILE A C 1
ATOM 725 O O . ILE A 1 92 ? 3.021 -2.376 7.573 1.00 65.69 92 ILE A O 1
ATOM 729 N N . PHE A 1 93 ? 1.935 -0.800 6.399 1.00 66.81 93 PHE A N 1
ATOM 730 C CA . PHE A 1 93 ? 1.507 0.009 7.531 1.00 66.81 93 PHE A CA 1
ATOM 731 C C . PHE A 1 93 ? -0.020 0.053 7.601 1.00 66.81 93 PHE A C 1
ATOM 733 O O . PHE A 1 93 ? -0.688 0.269 6.593 1.00 66.81 93 PHE A O 1
ATOM 740 N N . ALA A 1 94 ? -0.590 -0.102 8.795 1.00 60.00 94 ALA A N 1
ATOM 741 C CA . ALA A 1 94 ? -2.017 0.104 9.032 1.00 60.00 94 ALA A CA 1
ATOM 742 C C . ALA A 1 94 ? -2.231 1.386 9.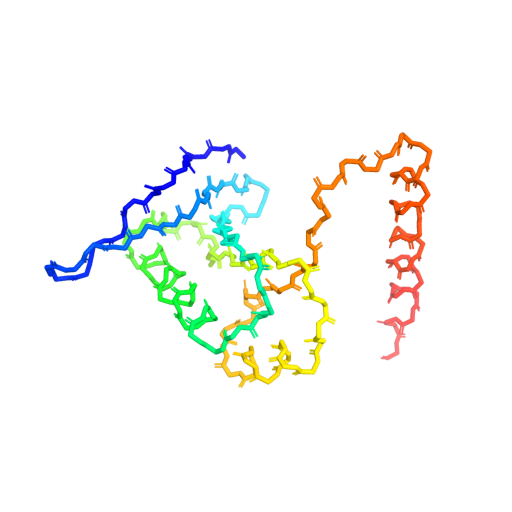844 1.00 60.00 94 ALA A C 1
ATOM 744 O O . ALA A 1 94 ? -1.585 1.593 10.873 1.00 60.00 94 ALA A O 1
ATOM 745 N N . SER A 1 95 ? -3.135 2.254 9.394 1.00 62.72 95 SER A N 1
ATOM 746 C CA . SER A 1 95 ? -3.471 3.495 10.092 1.00 62.72 95 SER A CA 1
ATOM 747 C C . SER A 1 95 ? -4.971 3.760 10.079 1.00 62.72 95 SER A C 1
ATOM 749 O O . SER A 1 95 ? -5.688 3.370 9.158 1.00 62.72 95 SER A O 1
ATOM 751 N N . ARG A 1 96 ? -5.451 4.457 11.112 1.00 59.91 96 ARG A N 1
ATOM 752 C CA . ARG A 1 96 ? -6.852 4.863 11.187 1.00 59.91 96 ARG A CA 1
ATOM 753 C C . ARG A 1 96 ? -7.097 6.062 10.273 1.00 59.91 96 ARG A C 1
ATOM 755 O O . ARG A 1 96 ? -6.432 7.084 10.420 1.00 59.91 96 ARG A O 1
ATOM 762 N N . TYR A 1 97 ? -8.101 5.972 9.410 1.00 51.19 97 TYR A N 1
ATOM 763 C CA . TYR A 1 97 ? -8.609 7.096 8.630 1.00 51.19 97 TYR A CA 1
ATOM 764 C C . TYR A 1 97 ? -9.891 7.665 9.249 1.00 51.19 97 TYR A C 1
ATOM 766 O O . TYR A 1 97 ? -10.763 6.927 9.715 1.00 51.19 97 TYR A O 1
ATOM 774 N N . VAL A 1 98 ? -9.990 8.995 9.277 1.00 51.81 98 VAL A N 1
ATOM 775 C CA . VAL A 1 98 ? -11.120 9.731 9.855 1.00 51.81 98 VAL A CA 1
ATOM 776 C C . VAL A 1 98 ? -12.050 10.155 8.717 1.00 51.81 98 VAL A C 1
ATOM 778 O O . VAL A 1 98 ? -11.642 10.883 7.822 1.00 51.81 98 VAL A O 1
ATOM 781 N N . LEU A 1 99 ? -13.303 9.687 8.750 1.00 46.72 99 LEU A N 1
ATOM 782 C CA . LEU A 1 99 ? -14.321 9.964 7.720 1.00 46.72 99 LEU A CA 1
ATOM 783 C C . LEU A 1 99 ? -14.768 11.435 7.671 1.00 46.72 99 LEU A C 1
ATOM 785 O O . LEU A 1 99 ? -15.356 11.859 6.680 1.00 46.72 99 LEU A O 1
ATOM 789 N N . TYR A 1 100 ? -14.503 12.203 8.730 1.00 47.47 100 TYR A N 1
ATOM 790 C CA . TYR A 1 100 ? -14.685 13.649 8.751 1.00 47.47 100 TYR A CA 1
ATOM 791 C C . TYR A 1 100 ? -13.316 14.325 8.689 1.00 47.47 100 TYR A C 1
ATOM 793 O O . TYR A 1 100 ? -12.393 13.944 9.408 1.00 47.47 100 TYR A O 1
ATOM 801 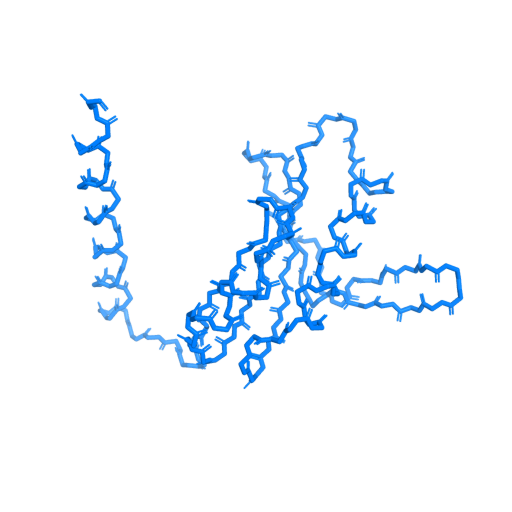N N . MET A 1 101 ? -13.178 15.331 7.828 1.00 50.03 101 MET A N 1
ATOM 802 C CA . MET A 1 101 ? -11.997 16.185 7.847 1.00 50.03 101 MET A CA 1
ATOM 803 C C . MET A 1 101 ? -12.036 16.975 9.166 1.00 50.03 101 MET A C 1
ATOM 805 O O . MET A 1 101 ? -13.012 17.700 9.380 1.00 50.03 101 MET A O 1
ATOM 809 N N . PRO A 1 102 ? -11.058 16.802 10.077 1.00 59.84 102 PRO A N 1
ATOM 810 C CA . PRO A 1 102 ? -10.999 17.608 11.288 1.00 59.84 102 PRO A CA 1
ATOM 811 C C . PRO A 1 102 ? -10.900 19.081 10.893 1.00 59.84 102 PRO A C 1
ATOM 813 O O . PRO A 1 102 ? -10.342 19.417 9.843 1.00 59.84 102 PRO A O 1
ATOM 816 N N . ASP A 1 103 ? -11.462 19.959 11.718 1.00 74.75 103 ASP A N 1
ATOM 817 C CA . ASP A 1 103 ? -11.297 21.388 11.495 1.00 74.75 103 ASP A CA 1
ATOM 818 C C . ASP A 1 103 ? -9.807 21.778 11.553 1.00 74.75 103 ASP A C 1
ATOM 820 O O . ASP A 1 103 ? -8.932 21.017 11.987 1.00 74.75 103 ASP A O 1
ATOM 824 N N . LYS A 1 104 ? -9.502 22.975 11.049 1.00 76.25 104 LYS A N 1
ATOM 825 C CA . LYS A 1 104 ? -8.124 23.456 10.909 1.00 76.25 104 LYS A CA 1
ATOM 826 C C . LYS A 1 104 ? -7.353 23.387 12.233 1.00 76.25 104 LYS A C 1
ATOM 828 O O . LYS A 1 104 ? -6.170 23.061 12.226 1.00 76.25 104 LYS A O 1
ATOM 833 N N . GLU A 1 105 ? -8.012 23.690 13.343 1.00 85.31 105 GLU A N 1
ATOM 834 C CA . GLU A 1 105 ? -7.406 23.759 14.672 1.00 85.31 105 GLU A CA 1
ATOM 835 C C . GLU A 1 105 ? -7.084 22.356 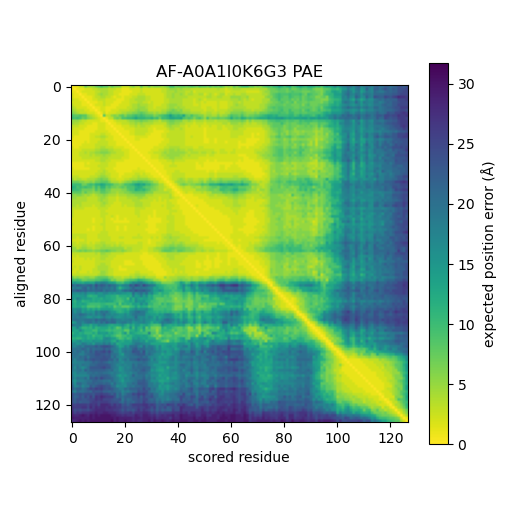15.193 1.00 85.31 105 GLU A C 1
ATOM 837 O O . GLU A 1 105 ? -5.961 22.093 15.626 1.00 85.31 105 GLU A O 1
ATOM 842 N N . GLN A 1 106 ? -8.022 21.421 15.046 1.00 78.19 106 GLN A N 1
ATOM 843 C CA . GLN A 1 106 ? -7.827 20.014 15.383 1.00 78.19 106 GLN A CA 1
ATOM 844 C C . GLN A 1 106 ? -6.726 19.363 14.543 1.00 78.19 106 GLN A C 1
ATOM 846 O O . GLN A 1 106 ? -5.957 18.550 15.061 1.00 78.19 106 GLN A O 1
ATOM 851 N N . LEU A 1 107 ? -6.631 19.708 13.257 1.00 76.25 107 LEU A N 1
ATOM 852 C CA . LEU A 1 107 ? -5.591 19.178 12.379 1.00 76.25 107 LEU A CA 1
ATOM 853 C C . LEU A 1 107 ? -4.201 19.688 12.782 1.00 76.25 107 LEU A C 1
ATOM 855 O O . LEU A 1 107 ? -3.273 18.887 12.878 1.00 76.25 107 LEU A O 1
ATOM 859 N N . ILE A 1 108 ? -4.063 20.991 13.054 1.00 80.12 108 ILE A N 1
ATOM 860 C CA . ILE A 1 108 ? -2.801 21.587 13.524 1.00 80.12 108 ILE A CA 1
ATOM 861 C C . ILE A 1 108 ? -2.361 20.917 14.827 1.00 80.12 108 ILE A C 1
ATOM 863 O O . ILE A 1 108 ? -1.233 20.435 14.907 1.00 80.12 108 ILE A O 1
ATOM 867 N N . ALA A 1 109 ? -3.270 20.777 15.794 1.00 85.62 109 ALA A N 1
ATOM 868 C CA . ALA A 1 109 ? -2.965 20.149 17.077 1.00 85.62 109 ALA A CA 1
ATOM 869 C C . ALA A 1 109 ? -2.500 18.688 16.928 1.00 85.62 109 ALA A C 1
ATOM 871 O O . ALA A 1 109 ? -1.565 18.254 17.604 1.00 85.62 109 ALA A O 1
ATOM 872 N N . GLN A 1 110 ? -3.113 17.916 16.022 1.00 79.62 110 GLN A N 1
ATOM 873 C CA . GLN A 1 110 ? -2.684 16.539 15.755 1.00 79.62 110 GLN A CA 1
ATOM 874 C C . GLN A 1 110 ? -1.300 16.476 15.103 1.00 79.62 110 GLN A C 1
ATOM 876 O O . GLN A 1 110 ? -0.488 15.634 15.486 1.00 79.62 110 GLN A O 1
ATOM 881 N N . VAL A 1 111 ? -1.012 17.359 14.143 1.00 79.81 111 VAL A N 1
ATOM 882 C CA . VAL A 1 111 ? 0.306 17.429 13.496 1.00 79.81 111 VAL A CA 1
ATOM 883 C C . VAL A 1 111 ? 1.383 17.811 14.510 1.00 79.81 111 VAL A C 1
ATOM 885 O O . VAL A 1 111 ? 2.411 17.142 14.576 1.00 79.81 111 VAL A O 1
ATOM 888 N N . GLU A 1 112 ? 1.135 18.817 15.347 1.00 88.06 112 GLU A N 1
ATOM 889 C CA . GLU A 1 112 ? 2.054 19.230 16.414 1.00 88.06 112 GLU A CA 1
ATOM 890 C C . GLU A 1 112 ? 2.326 18.096 17.408 1.00 88.06 112 GLU A C 1
ATOM 892 O O . GLU A 1 112 ? 3.481 17.840 17.753 1.00 88.06 112 GLU A O 1
ATOM 897 N N . ALA A 1 113 ? 1.291 17.353 17.811 1.00 84.94 113 ALA A N 1
ATOM 898 C CA . ALA A 1 113 ? 1.441 16.198 18.692 1.00 84.94 113 ALA A CA 1
ATOM 899 C C . ALA A 1 113 ? 2.299 15.087 18.058 1.00 84.94 113 ALA A C 1
ATOM 901 O O . ALA A 1 113 ? 3.157 14.505 18.723 1.00 84.94 113 ALA A O 1
ATOM 902 N N . VAL A 1 114 ? 2.106 14.800 16.766 1.00 81.69 114 VAL A N 1
ATOM 903 C 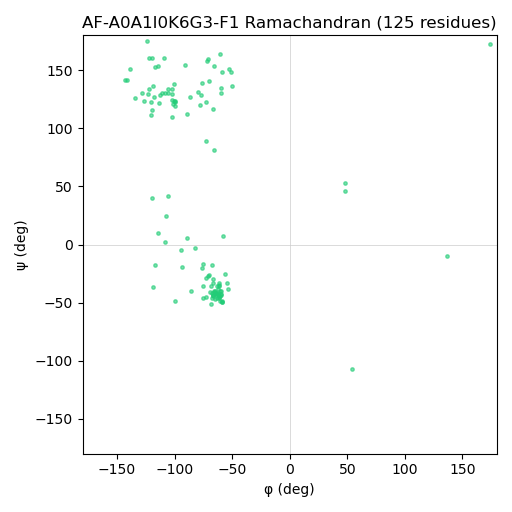CA . VAL A 1 114 ? 2.913 13.807 16.037 1.00 81.69 114 VAL A CA 1
ATOM 904 C C . VAL A 1 114 ? 4.364 14.265 15.902 1.00 81.69 114 VAL A C 1
ATOM 906 O O . VAL A 1 114 ? 5.267 13.461 16.137 1.00 81.69 114 VAL A O 1
ATOM 909 N N . LEU A 1 115 ? 4.598 15.537 15.566 1.00 81.81 115 LEU A N 1
ATOM 910 C CA . LEU A 1 115 ? 5.940 16.113 15.451 1.00 81.81 115 LEU A CA 1
ATOM 911 C C . LEU A 1 115 ? 6.682 16.062 16.787 1.00 81.81 115 LEU A C 1
ATOM 913 O O . LEU A 1 115 ? 7.832 15.628 16.827 1.00 81.81 115 LEU A O 1
ATOM 917 N N . LYS A 1 116 ? 6.014 16.425 17.886 1.00 84.50 116 LYS A N 1
ATOM 918 C CA . LYS A 1 116 ? 6.586 16.356 19.234 1.00 84.50 116 LYS A CA 1
ATOM 919 C C . LYS A 1 116 ? 7.015 14.931 19.594 1.00 84.50 116 LYS A C 1
ATOM 921 O O . LYS A 1 116 ? 8.167 14.718 19.958 1.00 84.50 116 LYS A O 1
ATOM 926 N N . ASN A 1 117 ? 6.137 13.949 19.381 1.00 81.38 117 ASN A N 1
ATOM 927 C CA . ASN A 1 117 ? 6.448 12.536 19.623 1.00 81.38 117 ASN A CA 1
ATOM 928 C C . ASN A 1 117 ? 7.610 12.022 18.749 1.00 81.38 117 ASN A C 1
ATOM 930 O O . ASN A 1 117 ? 8.366 11.145 19.164 1.00 81.38 117 ASN A O 1
ATOM 934 N N . TRP A 1 118 ? 7.753 12.542 17.526 1.00 75.00 118 TRP A N 1
ATOM 935 C CA . TRP A 1 118 ? 8.866 12.215 16.629 1.00 75.00 118 TRP A CA 1
ATOM 936 C C . TRP A 1 118 ? 10.202 12.776 17.125 1.00 75.00 118 TRP A C 1
ATOM 938 O O . TRP A 1 118 ? 11.219 12.087 17.040 1.00 75.00 118 TRP A O 1
ATOM 948 N N . HIS A 1 119 ? 10.203 14.003 17.649 1.00 75.38 119 HIS A N 1
ATOM 949 C CA . HIS A 1 119 ? 11.390 14.618 18.242 1.00 75.38 119 HIS A CA 1
ATOM 950 C C . HIS A 1 119 ? 11.824 13.893 19.521 1.00 75.38 119 HIS A C 1
ATOM 952 O O . HIS A 1 119 ? 12.992 13.539 19.644 1.00 75.38 119 HIS A O 1
ATOM 958 N N . GLU A 1 120 ? 10.882 13.551 20.400 1.00 73.56 120 GLU A N 1
ATOM 959 C CA . GLU A 1 120 ? 11.169 12.802 21.633 1.00 73.56 120 GLU A CA 1
ATOM 960 C C . GLU A 1 120 ? 11.732 11.395 21.356 1.00 73.56 120 GLU A C 1
ATOM 962 O O . GLU A 1 120 ? 12.628 10.926 22.055 1.00 73.56 120 GLU A O 1
ATOM 967 N N . LYS A 1 121 ? 11.269 10.715 20.297 1.00 66.25 121 LYS A N 1
ATOM 968 C CA . LYS A 1 121 ? 11.829 9.414 19.887 1.00 66.25 121 LYS A CA 1
ATOM 969 C C . LYS A 1 121 ? 13.239 9.499 19.303 1.00 66.25 121 LYS A C 1
ATOM 971 O O . LYS A 1 121 ? 13.955 8.504 19.362 1.00 66.25 121 LYS A O 1
ATOM 976 N N . LYS A 1 122 ? 13.635 10.639 18.729 1.00 61.47 122 LYS A N 1
ATOM 977 C CA . LYS A 1 122 ? 15.003 10.842 18.229 1.00 61.47 122 LYS A CA 1
ATOM 978 C C . LYS A 1 122 ? 16.005 11.077 19.356 1.00 61.47 122 LYS A C 1
ATOM 980 O O . LYS A 1 122 ? 17.119 10.580 19.247 1.00 61.47 122 LYS A O 1
ATOM 985 N N . ASP A 1 123 ? 15.598 11.762 20.423 1.00 57.72 123 ASP A N 1
ATOM 986 C CA . ASP A 1 123 ? 16.462 11.996 21.588 1.00 57.72 123 ASP A CA 1
ATOM 987 C C . ASP A 1 123 ? 16.665 10.730 22.439 1.00 57.72 123 ASP A C 1
ATOM 989 O O . ASP A 1 123 ? 17.734 10.537 23.008 1.00 57.72 123 ASP A O 1
ATOM 993 N N . ASN A 1 124 ? 15.691 9.814 22.459 1.00 56.41 124 ASN A N 1
ATOM 994 C CA . ASN A 1 124 ? 15.766 8.566 23.234 1.00 56.41 124 ASN A CA 1
ATOM 995 C C . ASN A 1 124 ? 16.393 7.372 22.476 1.00 56.41 124 ASN A C 1
ATOM 997 O O . ASN A 1 124 ? 16.355 6.250 22.971 1.00 56.41 124 ASN A O 1
ATOM 1001 N N . GLY A 1 125 ? 16.919 7.578 21.262 1.00 49.41 125 GLY A N 1
ATOM 1002 C CA . GLY A 1 125 ? 17.500 6.530 20.406 1.00 49.41 125 GLY A CA 1
ATOM 1003 C C . GLY A 1 125 ? 19.030 6.571 20.295 1.00 49.41 125 GLY A C 1
ATOM 1004 O O . GLY A 1 125 ? 19.568 6.159 19.267 1.00 49.41 125 GLY A O 1
ATOM 1005 N N . HIS A 1 126 ? 19.726 7.144 21.280 1.00 44.66 126 HIS A N 1
ATOM 1006 C CA . HIS A 1 126 ? 21.194 7.257 21.338 1.00 44.66 126 HIS A CA 1
ATOM 1007 C C . HIS A 1 126 ? 21.804 6.551 22.565 1.00 44.66 126 HIS A C 1
ATOM 1009 O O . HIS A 1 126 ? 22.770 7.043 23.145 1.00 44.66 126 HIS A O 1
ATOM 1015 N N . GLU A 1 127 ? 21.279 5.375 22.919 1.00 37.12 127 GLU A N 1
ATOM 1016 C CA . GLU A 1 127 ? 21.983 4.383 23.753 1.00 37.12 127 GLU A CA 1
ATOM 1017 C C . GLU A 1 127 ? 22.047 3.026 23.047 1.00 37.12 127 GLU A C 1
ATOM 1019 O O . GLU A 1 127 ? 21.008 2.595 22.491 1.00 37.12 127 GLU A O 1
#

Solvent-accessible surface area (backbone atoms only — not comparable to full-atom values): 7280 Å² total; per-residue (Å²): 85,84,73,46,59,59,45,76,46,73,57,95,92,47,79,44,66,42,51,31,36,30,37,40,79,88,71,33,22,42,37,41,37,39,81,39,92,46,64,67,46,51,66,59,46,50,53,48,50,53,50,38,52,48,38,55,73,75,65,52,55,98,83,43,43,77,40,34,34,37,40,35,14,62,42,76,62,61,66,56,41,49,62,41,45,66,85,54,68,98,41,65,46,79,46,69,46,70,96,61,83,64,54,73,66,59,44,51,53,52,52,53,52,53,51,50,55,53,54,57,54,60,70,71,66,82,125

Mean predicted aligned error: 10.89 Å

Nearest PDB structures (foldseek):
  6xl1-assembly1_B  TM=5.178E-01  e=1.951E-02  Treponema succinifaciens DSM 2489
  5mv0-assembly1_A  TM=3.516E-01  e=7.605E-02  CAS virus
  8fo9-assembly1_D  TM=4.207E-01  e=1.156E+00  Homo sapiens
  6l8u-assembly4_D  TM=4.634E-01  e=2.209E+00  Homo sapiens
  4xfd-assembly1_A  TM=4.681E-01  e=3.054E+00  Pseudomonas aeruginosa PAO1

Radius of gyration: 16.35 Å; Cα contacts (8 Å, |Δi|>4): 191; chains: 1; bounding box: 37×39×39 Å